Protein AF-A0A849PH45-F1 (afdb_monomer)

Mean predicted aligned error: 4.62 Å

pLDDT: mean 92.54, std 6.99, range [62.12, 98.5]

Structure (mmCIF, N/CA/C/O backbone):
data_AF-A0A849PH45-F1
#
_entry.id   AF-A0A849PH45-F1
#
loop_
_atom_site.group_PDB
_atom_site.id
_atom_site.type_symbol
_atom_site.label_atom_id
_atom_site.label_alt_id
_atom_site.label_comp_id
_atom_site.label_asym_id
_atom_site.label_entity_id
_atom_site.label_seq_id
_atom_site.pdbx_PDB_ins_code
_atom_site.Cartn_x
_atom_site.Cartn_y
_atom_site.Cartn_z
_atom_site.occupancy
_atom_site.B_iso_or_equiv
_atom_site.auth_seq_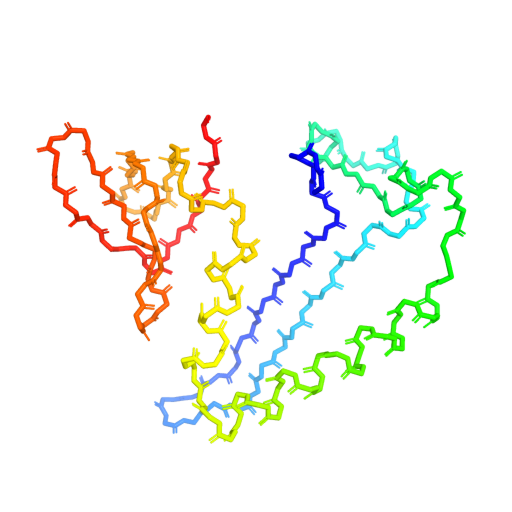id
_atom_site.auth_comp_id
_atom_site.auth_asym_id
_atom_site.auth_atom_id
_atom_site.pdbx_PDB_model_num
ATOM 1 N N . ILE A 1 1 ? -7.487 9.519 1.811 1.00 91.06 1 ILE A N 1
ATOM 2 C CA . ILE A 1 1 ? -8.793 10.218 1.793 1.00 91.06 1 ILE A CA 1
ATOM 3 C C . ILE A 1 1 ? -8.483 11.700 1.715 1.00 91.06 1 ILE A C 1
ATOM 5 O O . ILE A 1 1 ? -7.713 12.148 2.552 1.00 91.06 1 ILE A O 1
ATOM 9 N N . ASN A 1 2 ? -8.975 12.422 0.702 1.00 89.00 2 ASN A N 1
ATOM 10 C CA . ASN A 1 2 ? -8.679 13.855 0.529 1.00 89.00 2 ASN A CA 1
ATOM 11 C C . ASN A 1 2 ? -7.169 14.172 0.600 1.00 89.00 2 ASN A C 1
ATOM 13 O O . ASN A 1 2 ? -6.758 15.065 1.334 1.00 89.00 2 ASN A O 1
ATOM 17 N N . GLU A 1 3 ? -6.338 13.367 -0.072 1.00 88.38 3 GLU A N 1
ATOM 18 C CA . GLU A 1 3 ? -4.862 13.461 -0.029 1.00 88.38 3 GLU A CA 1
ATOM 19 C C . GLU A 1 3 ? -4.189 13.227 1.327 1.00 88.38 3 GLU A C 1
ATOM 21 O O . GLU A 1 3 ? -2.988 13.426 1.487 1.00 88.38 3 GLU A O 1
ATOM 26 N N . LYS A 1 4 ? -4.943 12.725 2.305 1.00 91.31 4 LYS A N 1
ATOM 27 C CA . LYS A 1 4 ? -4.433 12.368 3.626 1.00 91.31 4 LYS A CA 1
ATOM 28 C C . LYS A 1 4 ? -4.407 10.857 3.825 1.00 91.31 4 LYS A C 1
ATOM 30 O O . LYS A 1 4 ? -5.344 10.123 3.483 1.00 91.31 4 LYS A O 1
ATOM 35 N N . LYS A 1 5 ? -3.322 10.388 4.424 1.00 91.94 5 LYS A N 1
ATOM 36 C CA . LYS A 1 5 ? -3.059 9.010 4.813 1.00 91.94 5 LYS A CA 1
ATOM 37 C C . LYS A 1 5 ? -3.886 8.635 6.040 1.00 91.94 5 LYS A C 1
ATOM 39 O O . LYS A 1 5 ? -3.740 9.220 7.108 1.00 91.94 5 LYS A O 1
ATOM 44 N N . VAL A 1 6 ? -4.723 7.614 5.886 1.00 95.12 6 VAL A N 1
ATOM 45 C CA . VAL A 1 6 ? -5.519 7.028 6.980 1.00 95.12 6 VAL A CA 1
ATOM 46 C C . VAL A 1 6 ? -4.976 5.672 7.434 1.00 95.12 6 VAL A C 1
ATOM 48 O O . VAL A 1 6 ? -5.238 5.238 8.549 1.00 95.12 6 VAL A O 1
ATOM 51 N N . CYS A 1 7 ? -4.210 4.997 6.576 1.00 94.75 7 CYS A N 1
ATOM 52 C CA . CYS A 1 7 ? -3.716 3.648 6.807 1.00 94.75 7 CYS A CA 1
ATOM 53 C C . CYS A 1 7 ? -2.285 3.497 6.283 1.00 94.75 7 CYS A C 1
ATOM 55 O O . CYS A 1 7 ? -1.897 4.142 5.305 1.00 94.75 7 CYS A O 1
ATOM 57 N N . GLY A 1 8 ? -1.502 2.641 6.931 1.00 93.00 8 GLY A N 1
ATOM 58 C CA . GLY A 1 8 ? -0.242 2.111 6.418 1.00 93.00 8 GLY A CA 1
ATOM 59 C C . GLY A 1 8 ? -0.299 0.589 6.373 1.00 93.00 8 GLY A C 1
ATOM 60 O O . GLY A 1 8 ? -0.864 -0.025 7.274 1.00 93.00 8 GLY A O 1
ATOM 61 N N . ILE A 1 9 ? 0.273 0.002 5.325 1.00 95.38 9 ILE A N 1
ATOM 62 C CA . ILE A 1 9 ? 0.419 -1.446 5.170 1.00 95.38 9 ILE A CA 1
ATOM 63 C C . ILE A 1 9 ? 1.912 -1.730 5.016 1.00 95.38 9 ILE A C 1
ATOM 65 O O . ILE A 1 9 ? 2.589 -1.041 4.251 1.00 95.38 9 ILE A O 1
ATOM 69 N N . LEU A 1 10 ? 2.412 -2.714 5.753 1.00 95.31 10 LEU A N 1
ATOM 70 C CA . LEU A 1 10 ? 3.767 -3.243 5.655 1.00 95.31 10 LEU A CA 1
ATOM 71 C C . LEU A 1 10 ? 3.670 -4.754 5.485 1.00 95.31 10 LEU A C 1
ATOM 73 O O . LEU A 1 10 ? 2.874 -5.401 6.158 1.00 95.31 10 LEU A O 1
ATOM 77 N N . THR A 1 11 ? 4.465 -5.302 4.577 1.00 92.44 11 THR A N 1
ATOM 78 C CA . THR A 1 11 ? 4.540 -6.744 4.353 1.00 92.44 11 THR A CA 1
ATOM 79 C C . THR A 1 11 ? 5.977 -7.191 4.548 1.00 92.44 11 THR A C 1
ATOM 81 O O . THR A 1 11 ? 6.884 -6.605 3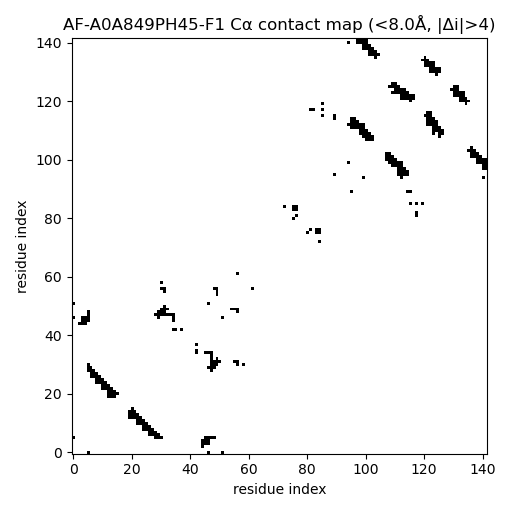.960 1.00 92.44 11 THR A O 1
ATOM 84 N N . GLU A 1 12 ? 6.170 -8.213 5.369 1.00 92.75 12 GLU A N 1
ATOM 85 C CA . GLU A 1 12 ? 7.454 -8.866 5.605 1.00 92.75 12 GLU A CA 1
ATOM 86 C C . GLU A 1 12 ? 7.330 -10.322 5.164 1.00 92.75 12 GLU A C 1
ATOM 88 O O . GLU A 1 12 ? 6.312 -10.968 5.411 1.00 92.75 12 GLU A O 1
ATOM 93 N N . ILE A 1 13 ? 8.342 -10.827 4.467 1.00 90.44 13 ILE A N 1
ATOM 94 C CA . ILE A 1 13 ? 8.337 -12.176 3.903 1.00 90.44 13 ILE A CA 1
ATOM 95 C C . ILE A 1 13 ? 9.504 -12.933 4.512 1.00 90.44 13 ILE A C 1
ATOM 97 O O . ILE A 1 13 ? 10.627 -12.427 4.517 1.00 90.44 13 ILE A O 1
ATOM 101 N N . ASP A 1 14 ? 9.229 -14.143 4.986 1.00 88.81 14 ASP A N 1
ATOM 102 C CA . ASP A 1 14 ? 10.255 -15.134 5.279 1.00 88.81 14 ASP A CA 1
ATOM 103 C C . ASP A 1 14 ? 10.236 -16.190 4.171 1.00 88.81 14 ASP A C 1
ATOM 105 O O . ASP A 1 14 ? 9.214 -16.842 3.920 1.00 88.81 14 ASP A O 1
ATOM 109 N N . ALA A 1 15 ? 11.349 -16.299 3.454 1.00 84.75 15 ALA A N 1
ATOM 110 C CA . ALA A 1 15 ? 11.496 -17.208 2.329 1.00 84.75 15 ALA A CA 1
ATOM 111 C C . ALA A 1 15 ? 12.918 -17.774 2.272 1.00 84.75 15 ALA A C 1
ATOM 113 O O . ALA A 1 15 ? 13.901 -17.045 2.421 1.00 84.75 15 ALA A O 1
ATOM 114 N N . GLU A 1 16 ? 13.008 -19.074 2.011 1.00 80.69 16 GLU A N 1
ATOM 115 C CA . GLU A 1 16 ? 14.225 -19.763 1.592 1.00 80.69 16 GLU A CA 1
ATOM 116 C C . GLU A 1 16 ? 14.282 -19.836 0.057 1.00 80.69 16 GLU A C 1
ATOM 118 O O . GLU A 1 16 ? 13.305 -19.525 -0.625 1.00 80.69 16 GLU A O 1
ATOM 123 N N . ALA A 1 17 ? 15.428 -20.247 -0.498 1.00 74.50 17 ALA A N 1
ATOM 124 C CA . ALA A 1 17 ? 15.703 -20.198 -1.940 1.00 74.50 17 ALA A CA 1
ATOM 125 C C . ALA A 1 17 ? 14.595 -20.815 -2.822 1.00 74.50 17 ALA A C 1
ATOM 127 O O . ALA A 1 17 ? 14.327 -20.281 -3.895 1.00 74.50 17 ALA A O 1
ATOM 128 N N . ASP A 1 18 ? 13.928 -21.871 -2.3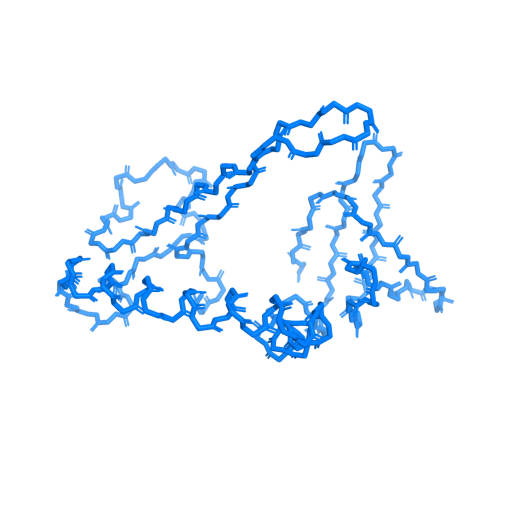43 1.00 78.06 18 ASP A N 1
ATOM 129 C CA . ASP A 1 18 ? 12.903 -22.608 -3.093 1.00 78.06 18 ASP A CA 1
ATOM 130 C C . ASP A 1 18 ? 11.511 -22.606 -2.425 1.00 78.06 18 ASP A C 1
ATOM 132 O O . ASP A 1 18 ? 10.580 -23.225 -2.944 1.00 78.06 18 ASP A O 1
ATOM 136 N N . ALA A 1 19 ? 11.335 -21.935 -1.279 1.00 76.12 19 ALA A N 1
ATOM 137 C CA . ALA A 1 19 ? 10.073 -21.965 -0.535 1.00 76.12 19 ALA A CA 1
ATOM 138 C C . ALA A 1 19 ? 9.796 -20.663 0.225 1.00 76.12 19 ALA A C 1
ATOM 140 O O . ALA A 1 19 ? 10.618 -20.182 1.001 1.00 76.12 19 ALA A O 1
ATOM 141 N N . MET A 1 20 ? 8.588 -20.124 0.053 1.00 78.06 20 MET A N 1
ATOM 142 C CA . MET A 1 20 ? 8.068 -19.077 0.929 1.00 78.06 20 MET A CA 1
ATOM 143 C C . MET A 1 20 ? 7.478 -19.732 2.179 1.00 78.06 20 MET A C 1
ATOM 145 O O . MET A 1 20 ? 6.525 -20.506 2.069 1.00 78.06 20 MET A O 1
ATOM 149 N N . ASN A 1 21 ? 8.014 -19.414 3.356 1.00 85.69 21 ASN A N 1
ATOM 150 C CA . ASN A 1 21 ? 7.535 -19.984 4.613 1.00 85.69 21 ASN A CA 1
ATOM 151 C C . ASN A 1 21 ? 6.256 -19.278 5.059 1.00 85.69 21 ASN A C 1
ATOM 153 O O . ASN A 1 21 ? 5.234 -19.915 5.318 1.00 85.69 21 ASN A O 1
ATOM 157 N N . TYR A 1 22 ? 6.302 -17.946 5.129 1.00 89.12 22 TYR A N 1
ATOM 158 C CA . TYR A 1 22 ? 5.155 -17.130 5.505 1.00 89.12 22 TYR A CA 1
ATOM 159 C C . TYR A 1 22 ? 5.316 -15.671 5.072 1.00 89.12 22 TYR A C 1
ATOM 161 O O . TYR A 1 22 ? 6.407 -15.182 4.780 1.00 89.12 22 TYR A O 1
ATOM 169 N N . VAL A 1 23 ? 4.188 -14.963 5.079 1.00 91.38 23 VAL A N 1
ATOM 170 C CA . VAL A 1 23 ? 4.111 -13.513 4.902 1.00 91.38 23 VAL A CA 1
ATOM 171 C C . VAL A 1 23 ? 3.430 -12.921 6.131 1.00 91.38 23 VAL A C 1
ATOM 173 O O . VAL A 1 23 ? 2.337 -13.351 6.505 1.00 91.38 23 VAL A O 1
ATOM 176 N N . ILE A 1 24 ? 4.052 -11.921 6.746 1.00 94.19 24 ILE A N 1
ATOM 177 C CA . ILE A 1 24 ? 3.470 -11.127 7.830 1.00 94.19 24 ILE A CA 1
ATOM 178 C C . ILE A 1 24 ? 2.976 -9.812 7.235 1.00 94.19 24 ILE A C 1
ATOM 180 O O . ILE A 1 24 ? 3.757 -9.039 6.684 1.00 94.19 24 IL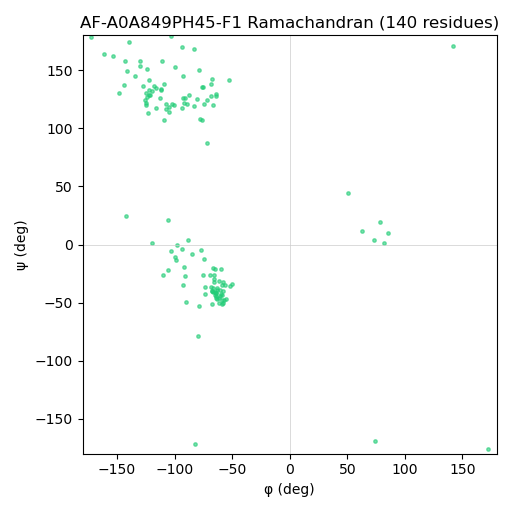E A O 1
ATOM 184 N N . ILE A 1 25 ? 1.676 -9.542 7.364 1.00 95.38 25 ILE A N 1
ATOM 185 C CA . ILE A 1 25 ? 1.056 -8.304 6.880 1.00 95.38 25 ILE A CA 1
ATOM 186 C C . ILE A 1 25 ? 0.662 -7.446 8.084 1.00 95.38 25 ILE A C 1
ATOM 188 O O . ILE A 1 25 ? -0.297 -7.743 8.797 1.00 95.38 25 ILE A O 1
ATOM 192 N N . GLY A 1 26 ? 1.398 -6.361 8.306 1.00 96.50 26 GLY A N 1
ATOM 193 C CA . GLY A 1 26 ? 1.079 -5.338 9.295 1.00 96.50 26 GLY A CA 1
ATOM 194 C C . GLY A 1 26 ? 0.192 -4.250 8.695 1.00 96.50 26 GLY A C 1
ATOM 195 O O . GLY A 1 26 ? 0.595 -3.570 7.753 1.00 96.50 26 GLY A O 1
ATOM 196 N N . ILE A 1 27 ? -1.003 -4.045 9.252 1.00 96.38 27 ILE A N 1
ATOM 197 C CA . ILE A 1 27 ? -1.958 -3.024 8.794 1.00 96.38 27 ILE A CA 1
ATOM 198 C C . ILE A 1 27 ? -2.295 -2.100 9.959 1.00 96.38 27 ILE A C 1
ATOM 200 O O . ILE A 1 27 ? -2.916 -2.508 10.939 1.00 96.38 27 ILE A O 1
ATOM 204 N N . GLY A 1 28 ? -1.883 -0.839 9.852 1.00 94.62 28 GLY A N 1
ATOM 205 C CA . GLY A 1 28 ? -2.175 0.197 10.839 1.00 94.62 28 GLY A CA 1
ATOM 206 C C . GLY A 1 28 ? -3.204 1.182 10.305 1.00 94.62 28 GLY A C 1
ATOM 207 O O . GLY A 1 28 ? -2.913 1.891 9.345 1.00 94.62 28 GLY A O 1
ATOM 208 N N . VAL A 1 29 ? -4.377 1.26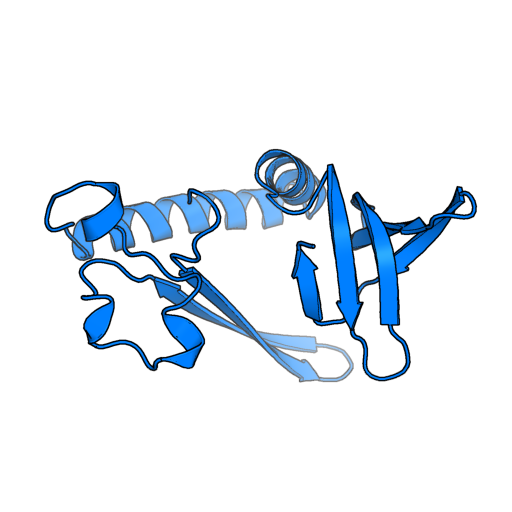4 10.939 1.00 95.38 29 VAL A N 1
ATOM 209 C CA . VAL A 1 29 ? -5.457 2.193 10.561 1.00 95.38 29 VAL A CA 1
ATOM 210 C C . VAL A 1 29 ? -5.655 3.245 11.650 1.00 95.38 29 VAL A C 1
ATOM 212 O O . VAL A 1 29 ? -5.918 2.921 12.811 1.00 95.38 29 VAL A O 1
ATOM 215 N N . ASN A 1 30 ? -5.613 4.518 11.265 1.00 95.12 30 ASN A N 1
ATOM 216 C CA . ASN A 1 30 ? -6.002 5.629 12.124 1.00 95.12 30 ASN A CA 1
ATOM 217 C C . ASN A 1 30 ? -7.530 5.630 12.286 1.00 95.12 30 ASN A C 1
ATOM 219 O O . ASN A 1 30 ? -8.240 6.275 11.521 1.00 95.12 30 ASN A O 1
ATOM 223 N N . ALA A 1 31 ? -8.059 4.888 13.259 1.00 96.19 31 ALA A N 1
ATOM 224 C CA . ALA A 1 31 ? -9.505 4.795 13.478 1.00 96.19 31 ALA A CA 1
ATOM 225 C C . ALA A 1 31 ? -10.045 6.018 14.242 1.00 96.19 31 ALA A C 1
ATOM 227 O O . ALA A 1 31 ? -10.574 6.949 13.648 1.00 96.19 31 ALA A O 1
ATOM 228 N N . ASN A 1 32 ? -9.849 6.041 15.563 1.00 96.69 32 ASN A N 1
ATOM 229 C CA . ASN A 1 32 ? -10.266 7.133 16.454 1.00 96.69 32 ASN A CA 1
ATOM 230 C C . ASN A 1 32 ? -9.079 7.994 16.919 1.00 96.69 32 ASN A C 1
ATOM 232 O O . ASN A 1 32 ? -9.141 8.632 17.972 1.00 96.69 32 ASN A O 1
ATOM 236 N N . THR A 1 33 ? -7.978 7.956 16.166 1.00 92.75 33 THR A N 1
ATOM 237 C CA . THR A 1 33 ? -6.727 8.651 16.477 1.00 92.75 33 THR A CA 1
ATOM 238 C C . THR A 1 33 ? -6.939 10.159 16.463 1.00 92.75 33 THR A C 1
ATOM 240 O O . THR A 1 33 ? -7.471 10.699 15.491 1.00 92.75 33 THR A O 1
ATOM 243 N N . LYS A 1 34 ? -6.495 10.839 17.524 1.00 89.62 34 LYS A N 1
ATOM 244 C CA . LYS A 1 34 ? -6.376 12.297 17.521 1.00 89.62 34 LYS A CA 1
ATOM 245 C C . LYS A 1 34 ? -5.084 12.679 16.802 1.00 89.62 34 LYS A C 1
ATOM 247 O O . LYS A 1 34 ? -4.023 12.160 17.142 1.00 89.62 34 LYS A O 1
ATOM 252 N N . LEU A 1 35 ? -5.179 13.532 15.786 1.00 85.19 35 LEU A N 1
ATOM 253 C CA . LEU A 1 35 ? -4.038 13.842 14.917 1.00 85.19 35 LEU A CA 1
ATOM 254 C C . LEU A 1 35 ? -2.942 14.644 15.633 1.00 85.19 35 LEU A C 1
ATOM 256 O O . LEU A 1 35 ? -1.776 14.507 15.286 1.00 85.19 35 LEU A O 1
ATOM 260 N N . ASP A 1 36 ? -3.295 15.408 16.666 1.00 85.44 36 ASP A N 1
ATOM 261 C CA . ASP A 1 36 ? -2.363 16.143 17.532 1.00 85.44 36 ASP A CA 1
ATOM 262 C C . ASP A 1 36 ? -1.459 15.233 18.385 1.00 85.44 36 ASP A C 1
ATOM 264 O O . ASP A 1 36 ? -0.393 15.657 18.825 1.00 85.44 36 ASP A O 1
ATOM 268 N N . ALA A 1 37 ? -1.853 13.974 18.588 1.00 83.12 37 ALA A N 1
ATOM 269 C CA . ALA A 1 37 ? -1.055 12.967 19.281 1.00 83.12 37 ALA A CA 1
ATOM 270 C C . ALA A 1 37 ? -0.053 12.251 18.358 1.00 83.12 37 ALA A C 1
ATOM 272 O O . ALA A 1 37 ? 0.767 11.464 18.835 1.00 83.12 37 ALA A O 1
ATOM 273 N N . LEU A 1 38 ? -0.125 12.478 17.043 1.00 80.00 38 LEU A N 1
ATOM 274 C CA . LEU A 1 38 ? 0.815 11.894 16.093 1.00 80.00 38 LEU A CA 1
ATOM 275 C C . LEU A 1 38 ? 2.138 12.673 16.095 1.00 80.00 38 LEU A C 1
ATOM 277 O O . LEU A 1 38 ? 2.142 13.880 16.309 1.00 80.00 38 LEU A O 1
ATOM 281 N N . PRO A 1 39 ? 3.284 12.036 15.810 1.00 78.88 39 PRO A N 1
ATOM 282 C CA . PRO A 1 39 ? 4.532 12.761 15.602 1.00 78.88 39 PRO A CA 1
ATOM 283 C C . PRO A 1 39 ? 4.376 13.871 14.542 1.00 78.88 39 PRO A C 1
ATOM 285 O O . PRO A 1 39 ? 3.733 13.629 13.513 1.00 78.88 39 PRO A O 1
ATOM 288 N N . PRO A 1 40 ? 5.004 15.054 14.708 1.00 73.31 40 PRO A N 1
ATOM 289 C CA . PRO A 1 40 ? 4.857 16.180 13.777 1.00 73.31 40 PRO A CA 1
ATOM 290 C C . PRO A 1 40 ? 5.113 15.816 12.307 1.00 73.31 40 PRO A C 1
ATOM 292 O O . PRO A 1 40 ? 4.407 16.278 11.416 1.00 73.31 40 PRO A O 1
ATOM 295 N N . ILE A 1 41 ? 6.067 14.913 12.055 1.00 65.56 41 ILE A N 1
ATOM 296 C CA . ILE A 1 41 ? 6.415 14.450 10.704 1.00 65.56 41 ILE A CA 1
ATOM 297 C C . ILE A 1 41 ? 5.283 13.664 10.022 1.00 65.56 41 ILE A C 1
ATOM 299 O O . ILE A 1 41 ? 5.187 13.646 8.800 1.00 65.56 41 ILE A O 1
ATOM 303 N N . THR A 1 42 ? 4.405 13.034 10.805 1.00 64.00 42 THR A N 1
ATOM 304 C CA . THR A 1 42 ? 3.239 12.293 10.306 1.00 64.00 42 THR A CA 1
ATOM 305 C C . THR A 1 42 ? 1.978 13.150 10.216 1.00 64.00 42 THR A C 1
ATOM 307 O O . THR A 1 42 ? 1.072 12.788 9.473 1.00 64.00 42 THR A O 1
ATOM 310 N N . MET A 1 43 ? 1.912 14.291 10.913 1.00 62.12 43 MET A N 1
ATOM 311 C CA . MET A 1 43 ? 0.715 15.144 10.932 1.00 62.12 43 MET A CA 1
ATOM 312 C C . MET A 1 43 ? 0.409 15.784 9.574 1.00 62.12 43 MET A C 1
ATOM 314 O O . MET A 1 43 ? -0.758 15.899 9.210 1.00 62.12 43 MET A O 1
ATOM 318 N N . LEU A 1 44 ? 1.441 16.184 8.821 1.00 64.44 44 LEU A N 1
ATOM 319 C CA . LEU A 1 44 ? 1.298 17.027 7.622 1.00 64.44 44 LEU A CA 1
ATOM 320 C C . LEU A 1 44 ? 0.425 16.409 6.520 1.00 64.44 44 LEU A C 1
ATOM 322 O O . LEU A 1 44 ? -0.106 17.138 5.688 1.00 64.44 44 LEU A O 1
ATOM 326 N N . GLN A 1 45 ? 0.248 15.086 6.521 1.00 83.06 45 GLN A N 1
ATOM 327 C CA . GLN A 1 45 ? -0.578 14.380 5.543 1.00 83.06 45 GLN A CA 1
ATOM 328 C C . GLN A 1 45 ? -1.353 13.209 6.162 1.00 83.06 45 GLN A C 1
ATOM 330 O O . GLN A 1 45 ? -1.690 12.274 5.446 1.00 83.06 45 GLN A O 1
ATOM 335 N N . ALA A 1 46 ? -1.633 13.203 7.469 1.00 91.06 46 ALA A N 1
ATOM 336 C CA . ALA A 1 46 ? -2.435 12.145 8.096 1.00 91.06 46 ALA A CA 1
ATOM 337 C C . ALA A 1 46 ? -3.893 12.569 8.319 1.00 91.06 46 ALA A C 1
ATOM 339 O O . ALA A 1 46 ? -4.208 13.743 8.492 1.00 91.06 46 ALA A O 1
ATOM 340 N N . THR A 1 47 ? -4.786 11.583 8.342 1.00 94.75 47 THR A N 1
ATOM 341 C CA . THR A 1 47 ? -6.166 11.716 8.821 1.00 94.75 47 THR A CA 1
ATOM 342 C C . THR A 1 47 ? -6.570 10.476 9.622 1.00 94.75 47 THR A C 1
ATOM 344 O O . THR A 1 47 ? -5.801 9.511 9.707 1.00 94.75 47 THR A O 1
ATOM 347 N N . SER A 1 48 ? -7.756 10.493 10.228 1.00 95.75 48 SER A N 1
ATOM 348 C CA . SER A 1 48 ? -8.364 9.337 10.889 1.00 95.75 48 SER A CA 1
ATOM 349 C C . SER A 1 48 ? -9.806 9.139 10.427 1.00 95.75 48 SER A C 1
ATOM 351 O O . SER A 1 48 ? -10.451 10.073 9.957 1.00 95.75 48 SER A O 1
ATOM 353 N N . LEU A 1 49 ? -10.338 7.923 10.566 1.00 96.62 49 LEU A N 1
ATOM 354 C CA . LEU A 1 49 ? -11.734 7.635 10.225 1.00 96.62 49 LEU A CA 1
ATOM 355 C C . LEU A 1 49 ? -12.699 8.504 11.036 1.00 96.62 49 LEU A C 1
ATOM 357 O O . LEU A 1 49 ? -13.720 8.935 10.510 1.00 96.62 49 LEU A O 1
ATOM 361 N N . LYS A 1 50 ? -12.362 8.809 12.291 1.00 96.38 50 LYS A N 1
ATOM 362 C CA . LYS A 1 50 ? -13.131 9.739 13.116 1.00 96.38 50 LYS A CA 1
ATOM 363 C C . LYS A 1 50 ? -13.174 11.147 12.523 1.00 96.38 50 LYS A C 1
ATOM 365 O O . LYS A 1 50 ? -14.249 11.734 12.484 1.00 96.38 50 LYS A O 1
ATOM 370 N N . GLU A 1 51 ? -12.042 11.680 12.068 1.00 94.50 51 GLU A N 1
ATOM 371 C CA . GLU A 1 51 ? -11.995 13.021 11.467 1.00 94.50 51 GLU A CA 1
ATOM 372 C C . GLU A 1 51 ? -12.772 13.071 10.144 1.00 94.50 51 GLU A C 1
ATOM 374 O O . GLU A 1 51 ? -13.530 14.007 9.915 1.00 94.50 51 GLU A O 1
ATOM 379 N N . GLU A 1 52 ? -12.655 12.040 9.300 1.00 95.69 52 GLU A N 1
ATOM 380 C CA . GLU A 1 52 ? -13.351 12.008 8.002 1.00 95.69 52 GLU A CA 1
ATOM 381 C C . GLU A 1 52 ? -14.858 11.713 8.123 1.00 95.69 52 GLU A C 1
ATOM 383 O O . GLU A 1 52 ? -15.630 12.110 7.254 1.00 95.69 52 GLU A O 1
ATOM 388 N N . THR A 1 53 ? -15.303 11.020 9.179 1.00 95.19 53 THR A N 1
ATOM 389 C CA . THR A 1 53 ? -16.732 10.702 9.398 1.00 95.19 53 THR A CA 1
ATOM 390 C C . THR A 1 53 ? -17.431 11.642 10.381 1.00 95.19 53 THR A C 1
ATOM 392 O O . THR A 1 53 ? -18.656 11.615 10.481 1.00 95.19 53 THR A O 1
ATOM 395 N N . GLY A 1 54 ? -16.678 12.448 11.135 1.00 95.88 54 GLY A N 1
ATOM 396 C CA . GLY A 1 54 ? -17.194 13.325 12.188 1.00 95.88 54 GLY A CA 1
ATOM 397 C C . GLY A 1 54 ? -17.634 12.608 13.472 1.00 95.88 54 GLY A C 1
ATOM 398 O O . GLY A 1 54 ? -18.133 13.260 14.389 1.00 95.88 54 GLY A O 1
ATOM 399 N N . GLN A 1 55 ? -17.457 11.286 13.577 1.00 96.75 55 GLN A N 1
ATOM 400 C CA . GLN A 1 55 ? -17.922 10.496 14.721 1.00 96.75 55 GLN A CA 1
ATOM 401 C C . GLN A 1 55 ? -16.955 9.376 15.106 1.00 96.75 55 GLN A C 1
ATOM 403 O O . GLN A 1 55 ? -16.133 8.926 14.316 1.00 96.75 55 GLN A O 1
ATOM 408 N N . VAL A 1 56 ? -17.051 8.910 16.354 1.00 97.75 56 VAL A N 1
ATOM 409 C CA . VAL A 1 56 ? -16.268 7.758 16.819 1.00 97.75 56 VAL A CA 1
ATOM 410 C C . VAL A 1 56 ? -16.698 6.519 16.042 1.00 97.75 56 VAL A C 1
ATOM 412 O O . VAL A 1 56 ? -17.881 6.190 16.000 1.00 97.75 56 VAL A O 1
ATOM 415 N N . VAL A 1 57 ? -15.730 5.821 15.456 1.00 97.62 57 VAL A N 1
ATOM 416 C CA . VAL A 1 57 ? -15.980 4.589 14.708 1.00 97.62 57 VAL A CA 1
ATOM 417 C C . VAL A 1 57 ? -15.832 3.355 15.594 1.00 97.62 57 VAL A C 1
ATOM 419 O O . VAL A 1 57 ? -14.960 3.298 16.471 1.00 97.62 57 VAL A O 1
ATOM 422 N N . ASP A 1 58 ? -16.659 2.343 15.342 1.00 98.06 58 ASP A N 1
ATOM 423 C CA . ASP A 1 58 ? -16.559 1.043 15.999 1.00 98.06 58 ASP A CA 1
ATOM 424 C C . ASP A 1 58 ? -15.420 0.224 15.374 1.00 98.06 58 ASP A C 1
ATOM 426 O O . ASP A 1 58 ? -15.503 -0.262 14.244 1.00 98.06 58 ASP A O 1
ATOM 430 N N . ARG A 1 59 ? -14.330 0.068 16.133 1.00 97.50 59 ARG A N 1
ATOM 431 C CA . ARG A 1 59 ? -13.147 -0.677 15.687 1.00 97.50 59 ARG A CA 1
ATOM 432 C C . ARG A 1 59 ? -13.433 -2.163 15.491 1.00 97.50 59 ARG A C 1
ATOM 434 O O . ARG A 1 59 ? -12.807 -2.767 14.623 1.00 97.50 59 ARG A O 1
ATOM 441 N N . ILE A 1 60 ? -14.339 -2.747 16.276 1.00 98.00 60 ILE A N 1
ATOM 442 C CA . ILE A 1 60 ? -14.700 -4.164 16.158 1.00 98.00 60 ILE A CA 1
ATOM 443 C C . ILE A 1 60 ? -15.424 -4.371 14.831 1.00 98.00 60 ILE A C 1
ATOM 445 O O . ILE A 1 60 ? -14.979 -5.186 14.024 1.00 98.00 60 ILE A O 1
ATOM 449 N N . ALA A 1 61 ? -16.450 -3.562 14.559 1.00 97.50 61 ALA A N 1
ATOM 450 C CA . ALA A 1 61 ? -17.195 -3.630 13.304 1.00 97.50 61 ALA A CA 1
ATOM 451 C C . ALA A 1 61 ? -16.292 -3.402 12.079 1.00 97.50 61 ALA A C 1
ATOM 453 O O . ALA A 1 61 ? -16.370 -4.151 11.105 1.00 97.50 61 ALA A O 1
ATOM 454 N N . ILE A 1 62 ? -15.387 -2.415 12.128 1.00 96.69 62 ILE A N 1
ATOM 455 C CA . ILE A 1 62 ? -14.421 -2.176 11.041 1.00 96.69 62 ILE A CA 1
ATOM 456 C C . ILE A 1 62 ? -13.516 -3.389 10.832 1.0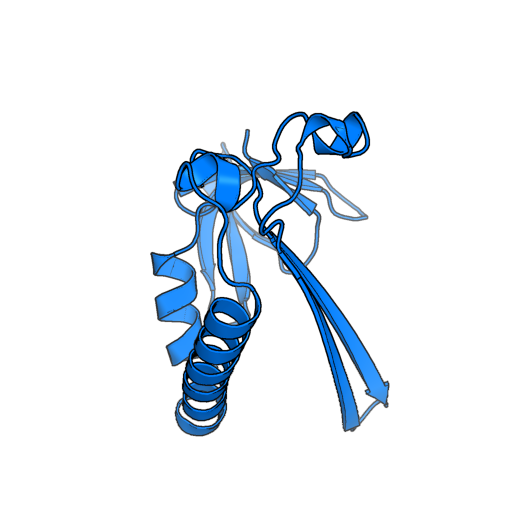0 96.69 62 ILE A C 1
ATOM 458 O O . ILE A 1 62 ? -13.293 -3.785 9.693 1.00 96.69 62 ILE A O 1
ATOM 462 N N . THR A 1 63 ? -13.004 -3.982 11.912 1.00 97.06 63 THR A N 1
ATOM 463 C CA . THR A 1 63 ? -12.090 -5.129 11.824 1.00 97.06 63 THR A CA 1
ATOM 464 C C . THR A 1 63 ? -12.798 -6.339 11.223 1.00 97.06 63 THR A C 1
ATOM 466 O O . THR A 1 63 ? -12.250 -6.977 10.331 1.00 97.06 63 THR A O 1
ATOM 469 N N . GLN A 1 64 ? -14.037 -6.614 11.639 1.00 98.12 64 GLN A N 1
ATOM 470 C CA . GLN A 1 64 ? -14.857 -7.685 11.066 1.00 98.12 64 GLN A CA 1
ATOM 471 C C . GLN A 1 64 ? -15.068 -7.482 9.563 1.00 98.12 64 GLN A C 1
ATOM 473 O O . GLN A 1 64 ? -14.745 -8.363 8.772 1.00 98.12 64 GLN A O 1
ATOM 478 N N . ARG A 1 65 ? -15.514 -6.287 9.154 1.00 97.50 65 ARG A N 1
ATOM 479 C CA . ARG A 1 65 ? -15.724 -5.962 7.734 1.00 97.50 65 ARG A CA 1
ATOM 480 C C . ARG A 1 65 ? -14.440 -6.003 6.918 1.00 97.50 65 ARG A C 1
ATOM 482 O O . ARG A 1 65 ? -14.463 -6.435 5.769 1.00 97.50 65 ARG A O 1
ATOM 489 N N . PHE A 1 66 ? -13.329 -5.558 7.500 1.00 96.75 66 PHE A N 1
ATOM 490 C CA . PHE A 1 66 ? -12.021 -5.647 6.870 1.00 96.75 66 PHE A CA 1
ATOM 491 C C . PHE A 1 66 ? -11.637 -7.108 6.617 1.00 96.75 66 PHE A C 1
ATOM 493 O O . PHE A 1 66 ? -11.297 -7.434 5.487 1.00 96.75 66 PHE A O 1
ATOM 500 N N . LEU A 1 67 ? -11.738 -7.981 7.625 1.00 97.31 67 LEU A N 1
ATOM 501 C CA . LEU A 1 67 ? -11.379 -9.397 7.499 1.00 97.31 67 LEU A CA 1
ATOM 502 C C . LEU A 1 67 ? -12.273 -10.130 6.493 1.00 97.31 67 LEU A C 1
ATOM 504 O O . LEU A 1 67 ? -11.746 -10.821 5.627 1.00 97.31 67 LEU A O 1
ATOM 508 N N . GLU A 1 68 ? -13.592 -9.905 6.533 1.00 97.88 68 GLU A N 1
ATOM 509 C CA . GLU A 1 68 ? -14.539 -10.449 5.545 1.00 97.88 68 GLU A CA 1
ATOM 510 C C . GLU A 1 68 ? -14.136 -10.064 4.114 1.00 97.88 68 GLU A C 1
ATOM 512 O O . GLU A 1 68 ? -14.105 -10.893 3.204 1.00 97.88 68 GLU A O 1
ATOM 517 N N . ARG A 1 69 ? -13.817 -8.783 3.900 1.00 95.38 69 ARG A N 1
ATOM 518 C CA . ARG A 1 69 ? -13.467 -8.270 2.574 1.00 95.38 69 ARG A CA 1
ATOM 519 C C . ARG A 1 69 ? -12.074 -8.716 2.135 1.00 95.38 69 ARG A C 1
ATOM 521 O O . ARG A 1 69 ? -11.872 -8.992 0.956 1.00 95.38 69 ARG A O 1
ATOM 528 N N . PHE A 1 70 ? -11.129 -8.785 3.066 1.00 95.06 70 PHE A N 1
ATOM 529 C CA . PHE A 1 70 ? -9.777 -9.268 2.817 1.00 95.06 70 PHE A CA 1
ATOM 530 C C . PHE A 1 70 ? -9.797 -10.738 2.396 1.00 95.06 70 PHE A C 1
ATOM 532 O O . PHE A 1 70 ? -9.198 -11.078 1.381 1.00 95.06 70 PHE A O 1
ATOM 539 N N . GLU A 1 71 ? -10.548 -11.586 3.106 1.00 95.88 71 GLU A N 1
ATOM 540 C CA . GLU A 1 71 ? -10.713 -13.001 2.763 1.00 95.88 71 GLU A CA 1
ATOM 541 C C . GLU A 1 71 ? -11.332 -13.180 1.370 1.00 95.88 71 GLU A C 1
ATOM 543 O O . GLU A 1 71 ? -10.827 -13.971 0.579 1.00 95.88 71 GLU A O 1
ATOM 548 N N . GLN A 1 72 ? -12.349 -12.388 1.012 1.00 93.75 72 GLN A N 1
ATOM 549 C CA . GLN A 1 72 ? -12.925 -12.412 -0.341 1.00 93.75 72 GLN A CA 1
ATOM 550 C C . GLN A 1 72 ? -11.878 -12.140 -1.428 1.00 93.75 72 GLN A C 1
ATOM 552 O O . GLN A 1 72 ? -11.816 -12.868 -2.419 1.00 93.75 72 GLN A O 1
ATOM 557 N N . TYR A 1 73 ? -11.051 -11.104 -1.253 1.00 92.88 73 TYR A N 1
ATOM 558 C CA . TYR A 1 73 ? -9.992 -10.792 -2.215 1.00 92.88 73 TYR A CA 1
ATOM 559 C C . TYR A 1 73 ? -8.887 -11.845 -2.219 1.00 92.88 73 TYR A C 1
ATOM 561 O O . TYR A 1 73 ? -8.368 -12.170 -3.283 1.00 92.88 73 TYR A O 1
ATOM 569 N N . TYR A 1 74 ? -8.551 -12.399 -1.057 1.00 93.31 74 TYR A N 1
ATOM 570 C CA . TYR A 1 74 ? -7.564 -13.463 -0.938 1.00 93.31 74 TYR A CA 1
ATOM 571 C C . TYR A 1 74 ? -8.017 -14.736 -1.666 1.00 93.31 74 TYR A C 1
ATOM 573 O O . TYR A 1 74 ? -7.266 -15.287 -2.466 1.00 93.31 74 TYR A O 1
ATOM 581 N N . VAL A 1 75 ? -9.269 -15.161 -1.480 1.00 94.56 75 VAL A N 1
ATOM 582 C CA . VAL A 1 75 ? -9.845 -16.315 -2.188 1.00 94.56 75 VAL A CA 1
ATOM 583 C C . VAL A 1 75 ? -9.924 -16.064 -3.696 1.00 94.56 75 VAL A C 1
ATOM 585 O O . VAL A 1 75 ? -9.580 -16.950 -4.482 1.00 94.56 75 VAL A O 1
ATOM 588 N N . ALA A 1 76 ? -10.319 -14.858 -4.117 1.00 91.38 76 ALA A N 1
ATOM 589 C CA . ALA A 1 76 ? -10.325 -14.491 -5.534 1.00 91.38 76 ALA A CA 1
ATOM 590 C C . ALA A 1 76 ? -8.909 -14.505 -6.128 1.00 91.38 76 ALA A C 1
ATOM 592 O O . ALA A 1 76 ? -8.711 -14.987 -7.237 1.00 91.38 76 ALA A O 1
ATOM 593 N N . PHE A 1 77 ? -7.903 -14.049 -5.381 1.00 92.62 77 PHE A N 1
ATOM 594 C CA . PHE A 1 77 ? -6.503 -14.134 -5.791 1.00 92.62 77 PHE A CA 1
ATOM 595 C C . PHE A 1 77 ? -6.024 -15.587 -5.924 1.00 92.62 77 PHE A C 1
ATOM 597 O O . PHE A 1 77 ? -5.353 -15.912 -6.899 1.00 92.62 77 PHE A O 1
ATOM 604 N N . LEU A 1 78 ? -6.392 -16.477 -4.997 1.00 93.06 78 LEU A N 1
ATOM 605 C CA . LEU A 1 78 ? -6.042 -17.900 -5.089 1.00 93.06 78 LEU A CA 1
ATOM 606 C C . LEU A 1 78 ? -6.706 -18.605 -6.281 1.00 93.06 78 LEU A C 1
ATOM 608 O O . LEU A 1 78 ? -6.148 -19.566 -6.805 1.00 93.06 78 LEU A O 1
ATOM 612 N N . THR A 1 79 ? -7.888 -18.143 -6.694 1.00 94.56 79 THR A N 1
ATOM 613 C CA . THR A 1 79 ? -8.677 -18.772 -7.765 1.00 94.56 79 THR A CA 1
ATOM 614 C C . THR A 1 79 ? -8.340 -18.198 -9.142 1.00 94.56 79 THR A C 1
ATOM 616 O O . THR A 1 79 ? -8.061 -18.945 -10.075 1.00 94.56 79 THR A O 1
ATOM 619 N N . ASP A 1 80 ? -8.336 -16.869 -9.259 1.00 92.62 80 ASP A N 1
ATOM 620 C CA . ASP A 1 80 ? -8.213 -16.132 -10.524 1.00 92.62 80 ASP A CA 1
ATOM 621 C C . ASP A 1 80 ? -6.805 -15.544 -10.740 1.00 92.62 80 ASP A C 1
ATOM 623 O O . ASP A 1 80 ? -6.512 -14.967 -11.792 1.00 92.62 80 ASP A O 1
ATOM 627 N N . GLY A 1 81 ? -5.925 -15.660 -9.743 1.00 92.56 81 GLY A N 1
ATOM 628 C CA . GLY A 1 81 ? -4.568 -15.125 -9.769 1.00 92.56 81 GLY A CA 1
ATOM 629 C C . GLY A 1 81 ? -4.490 -13.605 -9.598 1.00 92.56 81 GLY A C 1
ATOM 630 O O . GLY A 1 81 ? -5.460 -12.911 -9.291 1.00 92.56 81 GLY A O 1
ATOM 631 N N . PHE A 1 82 ? -3.295 -13.063 -9.839 1.00 92.31 82 PHE A N 1
ATOM 632 C CA . PHE A 1 82 ? -3.002 -11.629 -9.745 1.00 92.31 82 PHE A CA 1
ATOM 633 C C . PHE A 1 82 ? -3.880 -10.701 -10.617 1.00 92.31 82 PHE A C 1
ATOM 635 O O . PHE A 1 82 ? -4.199 -9.604 -10.149 1.00 92.31 82 PHE A O 1
ATOM 642 N N . PRO A 1 83 ? -4.328 -11.076 -11.838 1.00 92.81 83 PRO A N 1
ATOM 643 C CA . PRO A 1 83 ? -5.111 -10.173 -12.687 1.00 92.81 83 PRO A CA 1
ATOM 644 C C . PRO A 1 83 ? -6.407 -9.650 -12.051 1.00 92.81 83 PRO A C 1
ATOM 646 O O . PRO A 1 83 ? -6.797 -8.506 -12.314 1.00 92.81 83 PRO A O 1
ATOM 649 N N . SER A 1 84 ? -7.064 -10.449 -11.201 1.00 87.69 84 SER A N 1
ATOM 650 C CA . SER A 1 84 ? -8.292 -10.041 -10.501 1.00 87.69 84 SER A CA 1
ATOM 651 C C . SER A 1 84 ? -8.028 -8.886 -9.524 1.00 87.69 84 SER A C 1
ATOM 653 O O . SER A 1 84 ? -8.783 -7.910 -9.490 1.00 87.69 84 SER A O 1
ATOM 655 N N . VAL A 1 85 ? -6.903 -8.949 -8.805 1.00 91.31 85 VAL A N 1
ATOM 656 C CA . VAL A 1 85 ? -6.436 -7.914 -7.873 1.00 91.31 85 VAL A CA 1
ATOM 657 C C . VAL A 1 85 ? -5.905 -6.696 -8.625 1.00 91.31 85 VAL A C 1
ATOM 659 O O . VAL A 1 85 ? -6.237 -5.566 -8.268 1.00 91.31 85 VAL A O 1
ATOM 662 N N . LEU A 1 86 ? -5.138 -6.902 -9.701 1.00 93.50 86 LEU A N 1
ATOM 663 C CA . LEU A 1 86 ? -4.550 -5.820 -10.497 1.00 93.50 86 LEU A CA 1
ATOM 664 C C . LEU A 1 86 ? -5.614 -4.873 -11.064 1.00 93.50 86 LEU A C 1
ATOM 666 O O . LEU A 1 86 ? -5.426 -3.655 -11.057 1.00 93.50 86 LEU A O 1
ATOM 670 N N . LYS A 1 87 ? -6.748 -5.415 -11.524 1.00 90.94 87 LYS A N 1
ATOM 671 C CA . LYS A 1 87 ? -7.870 -4.603 -12.013 1.00 90.94 87 LYS A CA 1
ATOM 672 C C . LYS A 1 87 ? -8.379 -3.642 -10.933 1.00 90.94 87 LYS A C 1
ATOM 674 O O . LYS A 1 87 ? -8.493 -2.448 -11.192 1.00 90.94 87 LYS A O 1
ATOM 679 N N . GLN A 1 88 ? -8.642 -4.160 -9.734 1.00 91.31 88 GLN A N 1
ATOM 680 C CA . GLN A 1 88 ? -9.141 -3.374 -8.600 1.00 91.31 88 GLN A CA 1
ATOM 681 C C . GLN A 1 88 ? -8.091 -2.374 -8.104 1.00 91.31 88 GLN A C 1
ATOM 683 O O . GLN A 1 88 ? -8.414 -1.226 -7.810 1.00 91.31 88 GLN A O 1
ATOM 688 N N . TRP A 1 89 ? -6.818 -2.776 -8.059 1.00 93.12 89 TRP A N 1
ATOM 689 C CA . TRP A 1 89 ? -5.727 -1.878 -7.689 1.00 93.12 89 TRP A CA 1
ATOM 690 C C . TRP A 1 89 ? -5.662 -0.675 -8.636 1.00 93.12 89 TRP A C 1
ATOM 692 O O . TRP A 1 89 ? -5.624 0.461 -8.167 1.00 93.12 89 TRP A O 1
ATOM 702 N N . ARG A 1 90 ? -5.722 -0.889 -9.956 1.00 94.25 90 ARG A N 1
ATOM 703 C CA . ARG A 1 90 ? -5.716 0.220 -10.923 1.00 94.25 90 ARG A CA 1
ATOM 704 C C . ARG A 1 90 ? -6.901 1.172 -10.734 1.00 94.25 90 ARG A C 1
ATOM 706 O O . ARG A 1 90 ? -6.706 2.376 -10.837 1.00 94.25 90 ARG A O 1
ATOM 713 N N . GLU A 1 91 ? -8.086 0.649 -10.424 1.00 92.88 91 GLU A N 1
ATOM 714 C CA . GLU A 1 91 ? -9.298 1.449 -10.187 1.00 92.88 91 GLU A CA 1
ATOM 715 C C . GLU A 1 91 ? -9.210 2.305 -8.912 1.00 92.88 91 GLU A C 1
ATOM 717 O O . GLU A 1 91 ? -9.615 3.465 -8.917 1.00 92.88 91 GLU A O 1
ATOM 722 N N . TYR A 1 92 ? -8.649 1.760 -7.829 1.00 93.25 92 TYR A N 1
ATOM 723 C CA . TYR A 1 92 ? -8.559 2.454 -6.537 1.00 93.25 92 TYR A CA 1
ATOM 724 C C . TYR A 1 92 ? -7.246 3.215 -6.308 1.00 93.25 92 TYR A C 1
ATOM 726 O O . TYR A 1 92 ? -7.088 3.866 -5.271 1.00 93.25 92 TYR A O 1
ATOM 734 N N . SER A 1 93 ? -6.284 3.129 -7.228 1.00 94.81 93 SER A N 1
ATOM 735 C CA . SER A 1 93 ? -4.982 3.776 -7.075 1.00 94.81 93 SER A CA 1
ATOM 736 C C . SER A 1 93 ? -5.120 5.295 -7.098 1.00 94.81 93 SER A C 1
ATOM 738 O O . SER A 1 93 ? -5.499 5.881 -8.106 1.00 94.81 93 SER A O 1
ATOM 740 N N . SER A 1 94 ? -4.714 5.955 -6.014 1.00 93.44 94 SER A N 1
ATOM 741 C CA . SER A 1 94 ? -4.556 7.412 -6.000 1.00 93.44 94 SER A CA 1
ATOM 742 C C . SER A 1 94 ? -3.274 7.886 -6.692 1.00 93.44 94 SER A C 1
ATOM 744 O O . SER A 1 94 ? -3.054 9.088 -6.779 1.00 93.44 94 SER A O 1
ATOM 746 N N . THR A 1 95 ? -2.409 6.970 -7.139 1.00 95.56 95 THR A N 1
ATOM 747 C CA . THR A 1 95 ? -1.119 7.292 -7.770 1.00 95.56 95 THR A CA 1
ATOM 748 C C . THR A 1 95 ? -1.220 7.390 -9.289 1.00 95.56 95 THR A C 1
ATOM 750 O O . THR A 1 95 ? -0.515 8.199 -9.879 1.00 95.56 95 THR A O 1
ATOM 753 N N . ILE A 1 96 ? -2.062 6.574 -9.928 1.00 96.88 96 ILE A N 1
ATOM 754 C CA . ILE A 1 96 ? -2.185 6.559 -11.393 1.00 96.88 96 ILE A CA 1
ATOM 755 C C . ILE A 1 96 ? -2.818 7.876 -11.872 1.00 96.88 96 ILE A C 1
ATOM 757 O O . ILE A 1 96 ? -3.758 8.374 -11.255 1.00 96.88 96 ILE A O 1
ATOM 761 N N . GLY A 1 97 ? -2.292 8.434 -12.965 1.00 96.50 97 GLY A N 1
ATOM 762 C CA . GLY A 1 97 ? -2.671 9.736 -13.520 1.00 96.50 97 GLY A CA 1
ATOM 763 C C . GLY A 1 97 ? -2.057 10.925 -12.777 1.00 96.50 97 GLY A C 1
ATOM 764 O O . GLY A 1 97 ? -2.589 12.032 -12.844 1.00 96.50 97 GLY A O 1
ATOM 765 N N . ARG A 1 98 ? -0.984 10.708 -12.002 1.00 96.38 98 ARG A N 1
ATOM 766 C CA . ARG A 1 98 ? -0.301 11.769 -11.251 1.00 96.38 98 ARG A CA 1
ATOM 767 C C . ARG A 1 98 ? 1.166 11.868 -11.584 1.00 96.38 98 ARG A C 1
ATOM 769 O O . ARG A 1 98 ? 1.836 10.868 -11.834 1.00 96.38 98 ARG A O 1
ATOM 776 N N . ARG A 1 99 ? 1.687 13.085 -11.447 1.00 97.75 99 ARG A N 1
ATOM 777 C CA . ARG A 1 99 ? 3.122 13.327 -11.417 1.00 97.75 99 ARG A CA 1
ATOM 778 C C . ARG A 1 99 ? 3.716 12.748 -10.132 1.00 97.75 99 ARG A C 1
ATOM 780 O O . ARG A 1 99 ? 3.243 13.028 -9.029 1.00 97.75 99 ARG A O 1
ATOM 787 N N . VAL A 1 100 ? 4.757 11.939 -10.278 1.00 97.81 100 VAL A N 1
ATOM 788 C CA . VAL A 1 100 ? 5.415 11.242 -9.176 1.00 97.81 100 VAL A CA 1
ATOM 789 C C . VAL A 1 100 ? 6.923 11.424 -9.201 1.00 97.81 100 VAL A C 1
ATOM 791 O O . VAL A 1 100 ? 7.548 11.614 -10.246 1.00 97.81 100 VAL A O 1
ATOM 794 N N . LYS A 1 101 ? 7.511 11.310 -8.011 1.00 97.50 101 LYS A N 1
ATOM 795 C CA . LYS A 1 101 ? 8.943 11.115 -7.805 1.00 97.50 101 LYS A CA 1
ATOM 796 C C . LYS A 1 101 ? 9.171 9.765 -7.149 1.00 97.50 101 LYS A C 1
ATOM 798 O O . LYS A 1 101 ? 8.751 9.571 -6.010 1.00 97.50 101 LYS A O 1
ATOM 803 N N . ILE A 1 102 ? 9.875 8.867 -7.825 1.00 97.19 102 ILE A N 1
ATOM 804 C CA . ILE A 1 102 ? 10.269 7.572 -7.266 1.00 97.19 102 ILE A CA 1
ATOM 805 C C . ILE A 1 102 ? 11.729 7.657 -6.857 1.00 97.19 102 ILE A C 1
ATOM 807 O O . ILE A 1 102 ? 12.597 7.929 -7.683 1.00 97.19 102 ILE A O 1
ATOM 811 N N . VAL A 1 103 ? 11.998 7.431 -5.575 1.00 97.06 103 VAL A N 1
ATOM 812 C CA . VAL A 1 103 ? 13.357 7.364 -5.036 1.00 97.06 103 VAL A CA 1
ATOM 813 C C . VAL A 1 103 ? 13.699 5.905 -4.778 1.00 97.06 103 VAL A C 1
ATOM 815 O O . VAL A 1 103 ? 13.100 5.255 -3.920 1.00 97.06 103 VAL A O 1
ATOM 818 N N . THR A 1 104 ? 14.671 5.396 -5.525 1.00 95.06 104 THR A N 1
ATOM 819 C CA . THR A 1 104 ? 15.251 4.062 -5.333 1.00 95.06 104 THR A CA 1
ATOM 820 C C . THR A 1 104 ? 16.610 4.187 -4.641 1.00 95.06 104 THR A C 1
ATOM 822 O O . THR A 1 104 ? 17.094 5.290 -4.383 1.00 95.06 104 THR A O 1
ATOM 825 N N . ARG A 1 105 ? 17.279 3.058 -4.374 1.00 92.94 105 ARG A N 1
ATOM 826 C CA . ARG A 1 105 ? 18.657 3.066 -3.855 1.00 92.94 105 ARG A CA 1
ATOM 827 C C . ARG A 1 105 ? 19.653 3.734 -4.813 1.00 92.94 105 ARG A C 1
ATOM 829 O O . ARG A 1 105 ? 20.648 4.285 -4.354 1.00 92.94 105 ARG A O 1
ATOM 836 N N . PHE A 1 106 ? 19.416 3.643 -6.120 1.00 91.50 106 PHE A N 1
ATOM 837 C CA . PHE A 1 106 ? 20.413 3.988 -7.139 1.00 91.50 106 PHE A CA 1
ATOM 838 C C . PHE A 1 106 ? 20.070 5.254 -7.921 1.00 91.50 106 PHE A C 1
ATOM 840 O O . PHE A 1 106 ? 20.967 5.912 -8.439 1.00 91.50 106 PHE A O 1
ATOM 847 N N . ARG A 1 107 ? 18.781 5.591 -8.028 1.00 94.19 107 ARG A N 1
ATOM 848 C CA . ARG A 1 107 ? 18.303 6.684 -8.878 1.00 94.19 107 ARG A CA 1
ATOM 849 C C . ARG A 1 107 ? 16.995 7.294 -8.394 1.00 94.19 107 ARG A C 1
ATOM 851 O O . ARG A 1 107 ? 16.251 6.678 -7.630 1.00 94.19 107 ARG A O 1
ATOM 858 N N . THR A 1 108 ? 16.724 8.496 -8.893 1.00 96.62 108 THR A N 1
ATOM 859 C CA . THR A 1 108 ? 15.430 9.171 -8.776 1.00 96.62 108 THR A CA 1
ATOM 860 C C . THR A 1 108 ? 14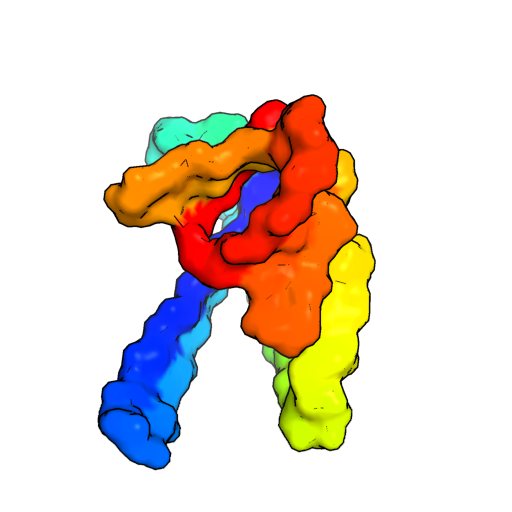.787 9.255 -10.153 1.00 96.62 108 THR A C 1
ATOM 862 O O . THR A 1 108 ? 15.457 9.650 -11.103 1.00 96.62 108 THR A O 1
ATOM 865 N N . ILE A 1 109 ? 13.507 8.905 -10.243 1.00 96.75 109 ILE A N 1
ATOM 866 C CA . ILE A 1 109 ? 12.718 8.948 -11.479 1.00 96.75 109 ILE A CA 1
ATOM 867 C C . ILE A 1 109 ? 11.595 9.959 -11.288 1.00 96.75 109 ILE A C 1
ATOM 869 O O . ILE A 1 109 ? 10.946 9.978 -10.239 1.00 96.75 109 ILE A O 1
ATOM 873 N N . LEU A 1 110 ? 11.398 10.813 -12.289 1.00 97.88 110 LEU A N 1
ATOM 874 C CA . LEU A 1 110 ? 10.384 11.862 -12.311 1.00 97.88 110 LEU A CA 1
ATOM 875 C C . LEU A 1 110 ? 9.534 11.696 -13.564 1.00 97.88 110 LEU A C 1
ATOM 877 O O . LEU A 1 110 ? 10.051 11.747 -14.678 1.00 97.88 110 LEU A O 1
ATOM 881 N N . GLY A 1 111 ? 8.233 11.521 -13.381 1.00 98.00 111 GLY A N 1
ATOM 882 C CA . GLY A 1 111 ? 7.339 11.196 -14.483 1.00 98.00 111 GLY A CA 1
ATOM 883 C C . GLY A 1 111 ? 5.877 11.208 -14.074 1.00 98.00 111 GLY A C 1
ATOM 884 O O . GLY A 1 111 ? 5.552 11.448 -12.910 1.00 98.00 111 GLY A O 1
ATOM 885 N N . GLU A 1 112 ? 4.990 10.949 -15.021 1.00 98.44 112 GLU A N 1
ATOM 886 C CA . GLU A 1 112 ? 3.594 10.631 -14.746 1.00 98.44 112 GLU A CA 1
ATOM 887 C C . GLU A 1 112 ? 3.437 9.124 -14.522 1.00 98.44 112 GLU A C 1
ATOM 889 O O . GLU A 1 112 ? 3.891 8.316 -15.327 1.00 98.44 112 GLU A O 1
ATOM 894 N N . ALA A 1 113 ? 2.803 8.723 -13.423 1.00 98.12 113 ALA A N 1
ATOM 895 C CA . ALA A 1 113 ? 2.455 7.329 -13.188 1.00 98.12 113 ALA A CA 1
ATOM 896 C C . ALA A 1 113 ? 1.242 6.950 -14.046 1.00 98.12 113 ALA A C 1
ATOM 898 O O . ALA A 1 113 ? 0.116 7.331 -13.736 1.00 98.12 113 ALA A O 1
ATOM 899 N N . VAL A 1 114 ? 1.451 6.168 -15.101 1.00 97.62 114 VAL A N 1
ATOM 900 C CA . VAL A 1 114 ? 0.409 5.862 -16.101 1.00 97.62 114 VAL A CA 1
ATOM 901 C C . VAL A 1 114 ? -0.260 4.504 -15.889 1.00 97.62 114 VAL A C 1
ATOM 903 O O . VAL A 1 114 ? -1.294 4.206 -16.485 1.00 97.62 114 VAL A O 1
ATOM 906 N N . GLY A 1 115 ? 0.287 3.661 -15.014 1.00 96.81 115 GLY A N 1
ATOM 907 C CA . GLY A 1 115 ? -0.328 2.378 -14.698 1.00 96.81 115 GLY A CA 1
ATOM 908 C C . GLY A 1 115 ? 0.534 1.489 -13.821 1.00 96.81 115 GLY A C 1
ATOM 909 O O . GLY A 1 115 ? 1.613 1.869 -13.392 1.00 96.81 115 GLY A O 1
ATOM 910 N N . VAL A 1 116 ? 0.049 0.279 -13.576 1.00 97.31 116 VAL A N 1
ATOM 911 C CA . VAL A 1 116 ? 0.809 -0.814 -12.955 1.00 97.31 116 VAL A CA 1
ATOM 912 C C . VAL A 1 116 ? 0.725 -1.997 -13.901 1.00 97.31 116 VAL A C 1
ATOM 914 O O . VAL A 1 116 ? -0.381 -2.288 -14.352 1.00 97.31 116 VAL A O 1
ATOM 917 N N . ASP A 1 117 ? 1.826 -2.649 -14.259 1.00 95.38 117 ASP A N 1
ATOM 918 C CA . ASP A 1 117 ? 1.805 -3.764 -15.213 1.00 95.38 117 ASP A CA 1
ATOM 919 C C . ASP A 1 117 ? 1.411 -5.113 -14.577 1.00 95.38 117 ASP A C 1
ATOM 921 O O . ASP A 1 117 ? 0.923 -5.173 -13.450 1.00 95.38 117 ASP A O 1
ATOM 925 N N . HIS A 1 118 ? 1.531 -6.197 -15.347 1.00 94.19 118 HIS A N 1
ATOM 926 C CA . HIS A 1 118 ? 1.127 -7.540 -14.923 1.00 94.19 118 HIS A CA 1
ATOM 927 C C . HIS A 1 118 ? 2.082 -8.188 -13.916 1.00 94.19 118 HIS A C 1
ATOM 929 O O . HIS A 1 118 ? 1.686 -9.166 -13.288 1.00 94.19 118 HIS A O 1
ATOM 935 N N . ASP A 1 119 ? 3.273 -7.620 -13.723 1.00 92.50 119 ASP A N 1
ATOM 936 C CA . ASP A 1 119 ? 4.249 -8.057 -12.722 1.00 92.50 119 ASP A CA 1
ATOM 937 C C . ASP A 1 119 ? 4.174 -7.193 -11.449 1.00 92.50 119 ASP A C 1
ATOM 939 O O . ASP A 1 119 ? 4.908 -7.414 -10.487 1.00 92.50 119 ASP A O 1
ATOM 943 N N . GLY A 1 120 ? 3.282 -6.193 -11.427 1.00 93.31 120 GLY A N 1
ATOM 944 C CA . GLY A 1 120 ? 3.131 -5.256 -10.315 1.00 93.31 120 GLY A CA 1
ATOM 945 C C . GLY A 1 120 ? 4.088 -4.062 -10.367 1.00 93.31 120 GLY A C 1
ATOM 946 O O . GLY A 1 120 ? 4.145 -3.302 -9.399 1.00 93.31 120 GLY A O 1
ATOM 947 N N . ALA A 1 121 ? 4.814 -3.856 -11.473 1.00 96.75 121 ALA A N 1
ATOM 948 C CA . ALA A 1 121 ? 5.693 -2.702 -11.635 1.00 96.75 121 ALA A CA 1
ATOM 949 C C . ALA A 1 121 ? 4.881 -1.431 -11.924 1.00 96.75 121 ALA A C 1
ATOM 951 O O . ALA A 1 121 ? 3.984 -1.438 -12.772 1.00 96.75 121 ALA A O 1
ATOM 952 N N . LEU A 1 122 ? 5.218 -0.322 -11.263 1.00 97.50 122 LEU A N 1
ATOM 953 C CA . LEU A 1 122 ? 4.656 0.990 -11.574 1.00 97.50 122 LEU A CA 1
ATOM 954 C C . LEU A 1 122 ? 5.237 1.480 -12.905 1.00 97.50 122 LEU A C 1
ATOM 956 O O . LEU A 1 122 ? 6.454 1.556 -13.066 1.00 97.50 122 LEU A O 1
ATOM 960 N N . ILE A 1 123 ? 4.363 1.810 -13.850 1.00 97.94 123 ILE A N 1
ATOM 961 C CA . ILE A 1 123 ? 4.715 2.340 -15.166 1.00 97.94 123 ILE A CA 1
ATOM 962 C C . ILE A 1 123 ? 4.745 3.861 -15.069 1.00 97.94 123 ILE A C 1
ATOM 964 O O . ILE A 1 123 ? 3.756 4.475 -14.655 1.00 97.94 123 ILE A O 1
ATOM 968 N N . VAL A 1 124 ? 5.864 4.457 -15.469 1.00 98.31 124 VAL A N 1
ATOM 969 C CA . VAL A 1 124 ? 6.096 5.897 -15.400 1.00 98.31 124 VAL A CA 1
ATOM 970 C C . VAL A 1 124 ? 6.491 6.427 -16.770 1.00 98.31 124 VAL A C 1
ATOM 972 O O . VAL A 1 124 ? 7.462 5.954 -17.353 1.00 98.31 124 VAL A O 1
ATOM 975 N N . GLU A 1 125 ? 5.760 7.419 -17.266 1.00 98.50 125 GLU A N 1
ATOM 976 C CA . GLU A 1 125 ? 6.108 8.174 -18.471 1.00 98.50 125 GLU A CA 1
ATOM 977 C C . GLU A 1 125 ? 6.924 9.416 -18.084 1.00 98.50 125 GLU A C 1
ATOM 979 O O . GLU A 1 125 ? 6.497 10.236 -17.267 1.00 98.50 125 GLU A O 1
ATOM 984 N N . LEU A 1 126 ? 8.138 9.524 -18.619 1.00 97.81 126 LEU A N 1
ATOM 985 C CA . LEU A 1 126 ? 9.069 10.620 -18.364 1.00 97.81 126 LEU A CA 1
ATOM 986 C C . LEU A 1 126 ? 8.758 11.823 -19.266 1.00 97.81 126 LEU A C 1
ATOM 988 O O . LEU A 1 126 ? 8.016 11.728 -20.238 1.00 97.81 126 LEU A O 1
ATOM 992 N N . ASP A 1 127 ? 9.374 12.970 -18.969 1.00 95.62 127 ASP A N 1
ATOM 993 C CA . ASP A 1 127 ? 9.156 14.214 -19.730 1.00 95.62 127 ASP A CA 1
ATOM 994 C C . ASP A 1 127 ? 9.635 14.148 -21.185 1.00 95.62 127 ASP A C 1
ATOM 996 O O . ASP A 1 127 ? 9.188 14.934 -22.018 1.00 95.62 127 ASP A O 1
ATOM 1000 N N . ASP A 1 128 ? 10.543 13.224 -21.498 1.00 96.31 128 ASP A N 1
ATOM 1001 C CA . ASP A 1 128 ? 11.020 12.971 -22.858 1.00 96.31 128 ASP A CA 1
ATOM 1002 C C . ASP A 1 128 ? 10.163 11.937 -23.618 1.00 96.31 128 ASP A C 1
ATOM 1004 O O . ASP A 1 128 ? 10.485 11.595 -24.757 1.00 96.31 128 ASP A O 1
ATOM 1008 N N . GLY A 1 129 ? 9.070 11.457 -23.009 1.00 95.12 129 GLY A N 1
ATOM 1009 C CA . GLY A 1 129 ? 8.174 10.435 -23.556 1.00 95.12 129 GLY A CA 1
ATOM 1010 C C . GLY A 1 129 ? 8.669 8.997 -23.370 1.00 95.12 129 GLY A C 1
ATOM 1011 O O . GLY A 1 129 ? 8.011 8.056 -23.821 1.00 95.12 129 GLY A O 1
ATOM 1012 N N . THR A 1 130 ? 9.818 8.788 -22.721 1.00 97.50 130 THR A N 1
ATOM 1013 C CA . THR A 1 130 ? 10.291 7.443 -22.373 1.00 97.50 130 THR A CA 1
ATOM 1014 C C . THR A 1 130 ? 9.369 6.820 -21.328 1.00 97.50 130 THR A C 1
ATOM 1016 O O . THR A 1 130 ? 8.917 7.493 -20.406 1.00 97.50 130 THR A O 1
ATOM 1019 N N . VAL A 1 131 ? 9.120 5.514 -21.435 1.00 97.62 131 VAL A N 1
ATOM 1020 C CA . VAL A 1 131 ? 8.360 4.756 -20.435 1.00 97.62 131 VAL A CA 1
ATOM 1021 C C . VAL A 1 131 ? 9.306 3.863 -19.644 1.00 97.62 131 VAL A C 1
ATOM 1023 O O . VAL A 1 131 ? 9.958 2.981 -20.207 1.00 97.62 131 VAL A O 1
ATOM 1026 N N . GLU A 1 132 ? 9.343 4.059 -18.331 1.00 96.06 132 GLU A N 1
ATOM 1027 C CA . GLU A 1 132 ? 10.089 3.228 -17.391 1.00 96.06 132 GLU A CA 1
ATOM 1028 C C . GLU A 1 132 ? 9.160 2.408 -16.490 1.00 96.06 132 GLU A C 1
ATOM 1030 O O . GLU A 1 132 ? 7.987 2.731 -16.289 1.00 96.06 132 GLU A O 1
ATOM 1035 N N . LYS A 1 133 ? 9.702 1.315 -15.945 1.00 96.81 133 LYS A N 1
ATOM 1036 C CA . LYS A 1 133 ? 9.005 0.413 -15.028 1.00 96.81 133 LYS A CA 1
ATOM 1037 C C . LYS A 1 133 ? 9.787 0.282 -13.736 1.00 96.81 133 LYS A C 1
ATOM 1039 O O . LYS A 1 133 ? 10.953 -0.104 -13.766 1.00 96.81 133 LYS A O 1
ATOM 1044 N N . GLU A 1 134 ? 9.119 0.518 -12.616 1.00 96.00 134 GLU A N 1
ATOM 1045 C CA . GLU A 1 134 ? 9.727 0.448 -11.291 1.00 96.00 134 GLU A CA 1
ATOM 1046 C C . GLU A 1 134 ? 8.979 -0.508 -10.371 1.00 96.00 134 GLU A C 1
ATOM 1048 O O . GLU A 1 134 ? 7.803 -0.318 -10.067 1.00 96.00 134 GLU A O 1
ATOM 1053 N N . ILE A 1 135 ? 9.691 -1.530 -9.895 1.00 93.75 135 ILE A N 1
ATOM 1054 C CA . ILE A 1 135 ? 9.168 -2.525 -8.945 1.00 93.75 135 ILE A CA 1
ATOM 1055 C C . ILE A 1 135 ? 9.438 -2.092 -7.497 1.00 93.75 135 ILE A C 1
ATOM 1057 O O . ILE A 1 135 ? 8.706 -2.461 -6.581 1.00 93.75 135 ILE A O 1
ATOM 1061 N N . THR A 1 136 ? 10.487 -1.297 -7.264 1.00 93.00 136 THR A N 1
ATOM 1062 C CA . THR A 1 136 ? 10.943 -0.946 -5.913 1.00 93.00 136 THR A CA 1
ATOM 1063 C C . THR A 1 136 ? 11.233 0.539 -5.790 1.00 93.00 136 THR A C 1
ATOM 1065 O O . THR A 1 136 ? 11.790 1.136 -6.703 1.00 93.00 136 THR A O 1
ATOM 1068 N N . GLY A 1 137 ? 10.949 1.116 -4.628 1.00 93.81 137 GLY A N 1
ATOM 1069 C CA . GLY A 1 137 ? 11.292 2.497 -4.310 1.00 93.81 137 GLY A CA 1
ATOM 1070 C C . GLY A 1 137 ? 10.200 3.185 -3.507 1.00 93.81 137 GLY A C 1
ATOM 1071 O O . GLY A 1 137 ? 9.095 2.669 -3.343 1.00 93.81 137 GLY A O 1
ATOM 1072 N N . THR A 1 138 ? 10.514 4.376 -3.012 1.00 94.75 138 THR A N 1
ATOM 1073 C CA . THR A 1 138 ? 9.537 5.234 -2.342 1.00 94.75 138 THR A CA 1
ATOM 1074 C C . THR A 1 138 ? 8.944 6.197 -3.360 1.00 94.75 138 THR A C 1
ATOM 1076 O O . THR A 1 138 ? 9.663 7.025 -3.921 1.00 94.75 138 THR A O 1
ATOM 1079 N N . CYS A 1 139 ? 7.635 6.098 -3.585 1.00 95.00 139 CYS A N 1
ATOM 1080 C CA . CYS A 1 139 ? 6.889 6.975 -4.481 1.00 95.00 139 CYS A CA 1
ATOM 1081 C C . CYS A 1 139 ? 6.301 8.166 -3.713 1.00 95.00 139 CYS A C 1
ATOM 1083 O O . CYS A 1 139 ? 5.567 7.987 -2.741 1.00 95.00 139 CYS A O 1
ATOM 1085 N N . PHE A 1 140 ? 6.586 9.377 -4.183 1.00 93.94 140 PHE A N 1
ATOM 1086 C CA . PHE A 1 140 ? 6.002 10.623 -3.694 1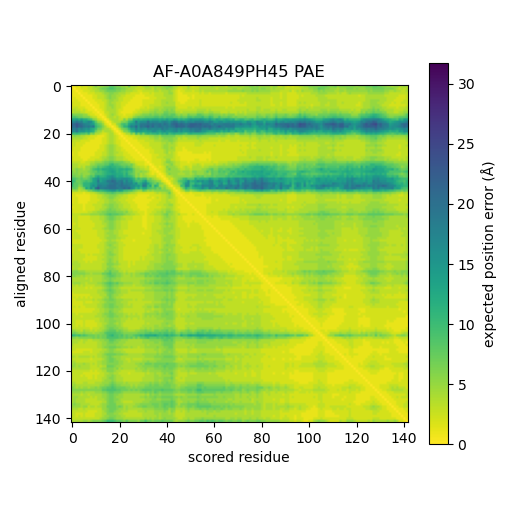.00 93.94 140 PHE A CA 1
ATOM 1087 C C . PHE A 1 140 ? 5.097 11.216 -4.773 1.00 93.94 140 PHE A C 1
ATOM 1089 O O . PHE A 1 140 ? 5.511 11.299 -5.928 1.00 93.94 140 PHE A O 1
ATOM 1096 N N . HIS A 1 141 ? 3.890 11.643 -4.401 1.00 92.88 141 HIS A N 1
ATOM 1097 C CA . HIS A 1 141 ? 3.048 12.478 -5.267 1.00 92.88 141 HIS A CA 1
ATOM 1098 C C . HIS A 1 141 ? 3.591 13.911 -5.242 1.00 92.88 141 HIS A C 1
ATOM 1100 O O . HIS A 1 141 ? 3.972 14.388 -4.167 1.00 92.88 141 HIS A O 1
ATOM 1106 N N . LEU A 1 142 ? 3.684 14.543 -6.414 1.00 91.06 142 LEU A N 1
ATOM 1107 C CA . LEU A 1 142 ? 4.201 15.905 -6.594 1.00 91.06 142 LEU A CA 1
ATOM 1108 C C . LEU A 1 142 ? 3.081 16.934 -6.746 1.00 91.06 142 LEU A C 1
ATOM 1110 O O . LEU A 1 142 ? 2.031 16.577 -7.325 1.00 91.06 142 LEU A O 1
#

Secondary structure (DSSP, 8-state):
-TT-B-EEEEEEEEEETTEEEEEEEEEEE-SS--GGGS-HHHHTTB--HHHHHSS---HHHHHHHHHHHHHHHHHHHHHH-HHHHHHHHHHH-SSTTEEEEEE-SS-EEEEEEEEE-TTSPEEEEETTS-EEEESSSEEEE-

Nearest PDB structures (foldseek):
  6apw-assembly1_A  TM=8.718E-01  e=3.222E-09  Staphylococcus aureus
  2hni-assembly1_B  TM=9.204E-01  e=8.516E-09  Pyrococcus horikoshii OT3
  6ndl-assembly1_A  TM=8.852E-01  e=5.708E-09  Staphylococcus aureus
  8eni-assembly1_A-2  TM=8.719E-01  e=1.133E-08  Staphylococcus aureus subsp. aureus Mu50
  6aqq-assembly1_A  TM=8.574E-01  e=1.572E-07  Staphylococcus aureus

Sequence (142 aa):
INEKKVCGILTEIDAEADAMNYVIIGIGVNANTKLDALPPITMLQATSLKEETGQVVDRIAITQRFLERFEQYYVAFLTDGFPSVLKQWREYSSTIGRRVKIVTRFRTILGEAVGVDHDGALIVELDDGTVEKEITGTCFHL

Foldseek 3Di:
DVQADFKDWDKDWDDDPPDTPDIDIDIDGQAVDDLVPDDPVRSVRHDHVCRVVVHHDDPVVVVVVCVVVVVVVVVCCVVVNDVVVQVVCFVPDPQAQFWKWWDDPPDIATFHQHGADPVRWTWGQHPVRDIDTHPDGDIDTD

Radius of gyration: 17.63 Å; Cα contacts (8 Å, |Δi|>4): 199; chains: 1; bounding box: 38×40×43 Å

Solvent-accessible surface area (backbone atoms only — not comparable to full-atom values): 8367 Å² 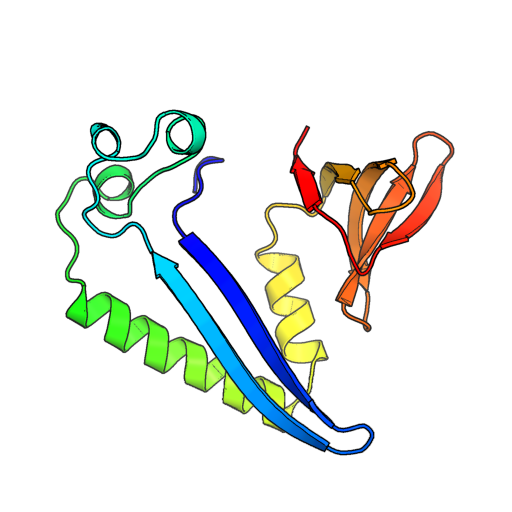total; per-residue (Å²): 94,98,88,19,45,38,63,50,78,48,78,47,76,46,66,56,100,90,44,76,78,52,72,49,76,48,76,50,68,33,44,74,55,60,62,87,78,44,60,76,91,54,42,84,45,46,46,18,52,18,72,78,67,77,42,86,65,61,64,66,62,51,50,53,54,48,49,58,52,49,51,53,53,51,53,45,34,75,73,64,31,67,66,62,53,51,55,53,48,64,74,69,41,87,55,54,83,32,49,33,39,35,44,41,98,89,51,76,48,62,26,34,25,74,42,62,54,98,86,64,24,40,28,29,38,30,93,88,70,49,77,46,76,44,80,71,58,53,76,40,84,108